Protein AF-A0A532VEN7-F1 (afdb_monomer_lite)

pLDDT: mean 78.82, std 14.56, range [39.09, 95.0]

Foldseek 3Di:
DDDDPPPPDDPCVVPDDDDDDPDPPDDADPVRLVVVLVPDDPVCNVVSVCCVQFVDDPVQSVPFDPVQADPVQQKGWGDDPDDPDPDDIDITHDD

Structure (mmCIF, N/CA/C/O backbone):
data_AF-A0A532VEN7-F1
#
_entry.id   AF-A0A532VEN7-F1
#
loop_
_atom_site.group_PDB
_atom_site.id
_atom_site.type_symbol
_atom_site.label_atom_id
_atom_site.label_alt_id
_atom_site.label_comp_id
_atom_site.label_asym_id
_atom_site.label_entity_id
_atom_site.label_seq_id
_atom_site.pdbx_PDB_ins_code
_atom_site.Cartn_x
_atom_site.Cartn_y
_atom_site.Cartn_z
_atom_site.occupancy
_atom_site.B_iso_or_equiv
_atom_site.auth_seq_id
_atom_site.auth_comp_id
_atom_site.auth_asym_id
_atom_site.auth_atom_id
_atom_site.pdbx_PDB_model_num
ATOM 1 N N . MET A 1 1 ? 28.369 -47.444 -23.689 1.00 39.09 1 MET A N 1
ATOM 2 C CA . MET A 1 1 ? 27.126 -46.652 -23.559 1.00 39.09 1 MET A CA 1
ATOM 3 C C . MET A 1 1 ? 27.532 -45.251 -23.153 1.00 39.09 1 MET A C 1
ATOM 5 O O . MET A 1 1 ? 27.948 -45.047 -22.021 1.00 39.09 1 MET A O 1
ATOM 9 N N . LEU A 1 2 ? 27.615 -44.368 -24.147 1.00 40.44 2 LEU A N 1
ATOM 10 C CA . LEU A 1 2 ? 28.320 -43.093 -24.079 1.00 40.44 2 LEU A CA 1
ATOM 11 C C . LEU A 1 2 ? 27.631 -42.094 -23.147 1.00 40.44 2 LEU A C 1
ATOM 13 O O . LEU A 1 2 ? 26.424 -41.879 -23.205 1.00 40.44 2 LEU A O 1
ATOM 17 N N . LEU A 1 3 ? 28.486 -41.512 -22.313 1.00 44.62 3 LEU A N 1
ATOM 18 C CA . LEU A 1 3 ? 28.302 -40.373 -21.434 1.00 44.62 3 LEU A CA 1
ATOM 19 C C . LEU A 1 3 ? 27.455 -39.245 -22.034 1.00 44.62 3 LEU A C 1
ATOM 21 O O . LEU A 1 3 ? 27.641 -38.835 -23.177 1.00 44.62 3 LEU A O 1
ATOM 25 N N . ALA A 1 4 ? 26.589 -38.725 -21.165 1.00 53.66 4 ALA A N 1
ATOM 26 C CA . ALA A 1 4 ? 25.993 -37.398 -21.163 1.00 53.66 4 ALA A CA 1
ATOM 27 C C . ALA A 1 4 ? 26.680 -36.389 -22.100 1.00 53.66 4 ALA A C 1
ATOM 29 O O . ALA A 1 4 ? 27.796 -35.932 -21.848 1.00 53.66 4 ALA A O 1
ATOM 30 N N . LEU A 1 5 ? 25.957 -35.985 -23.146 1.00 55.12 5 LEU A N 1
ATOM 31 C CA . LEU A 1 5 ? 26.285 -34.830 -23.972 1.00 55.12 5 LEU A CA 1
ATOM 32 C C . LEU A 1 5 ? 26.046 -33.556 -23.141 1.00 55.12 5 LEU A C 1
ATOM 34 O O . LEU A 1 5 ? 25.040 -32.863 -23.284 1.00 55.12 5 LEU A O 1
ATOM 38 N N . CYS A 1 6 ? 26.944 -33.282 -22.195 1.00 49.41 6 CYS A N 1
ATOM 39 C CA . CYS A 1 6 ? 26.961 -32.035 -21.447 1.00 49.41 6 CYS A CA 1
ATOM 40 C C . CYS A 1 6 ? 27.154 -30.885 -22.441 1.00 49.41 6 CYS A C 1
ATOM 42 O O . CYS A 1 6 ? 28.222 -30.745 -23.040 1.00 49.41 6 CYS A O 1
ATOM 44 N N . LEU A 1 7 ? 26.114 -30.065 -22.611 1.00 61.38 7 LEU A N 1
ATOM 45 C CA . LEU A 1 7 ? 26.152 -28.787 -23.320 1.00 61.38 7 LEU A CA 1
ATOM 46 C C . LEU A 1 7 ? 27.273 -27.920 -22.725 1.00 61.38 7 LEU A C 1
ATOM 48 O O . LEU A 1 7 ? 27.090 -27.209 -21.742 1.00 61.38 7 LEU A O 1
ATOM 52 N N . THR A 1 8 ? 28.463 -27.999 -23.315 1.00 67.50 8 THR A N 1
ATOM 53 C CA . THR A 1 8 ? 29.694 -27.359 -22.819 1.00 67.50 8 THR A CA 1
ATOM 54 C C . THR A 1 8 ? 29.680 -25.844 -23.026 1.00 67.50 8 THR A C 1
ATOM 56 O O . THR A 1 8 ? 30.515 -25.127 -22.477 1.00 67.50 8 THR A O 1
ATOM 59 N N . LYS A 1 9 ? 28.728 -25.331 -23.811 1.00 72.94 9 LYS A N 1
ATOM 60 C CA . LYS A 1 9 ? 28.542 -23.904 -24.076 1.00 72.94 9 LYS A CA 1
ATOM 61 C C . LYS A 1 9 ? 27.064 -23.548 -23.996 1.00 72.94 9 LYS A C 1
ATOM 63 O O . LYS A 1 9 ? 26.232 -24.198 -24.617 1.00 72.94 9 LYS A O 1
ATOM 68 N N . ASN A 1 10 ? 26.760 -22.486 -23.249 1.00 80.12 10 ASN A N 1
ATOM 69 C CA . ASN A 1 10 ? 25.422 -21.908 -23.191 1.00 80.12 10 ASN A CA 1
ATOM 70 C C . ASN A 1 10 ? 25.098 -21.237 -24.547 1.00 80.12 10 ASN A C 1
ATOM 72 O O . ASN A 1 10 ? 25.730 -20.223 -24.863 1.00 80.12 10 ASN A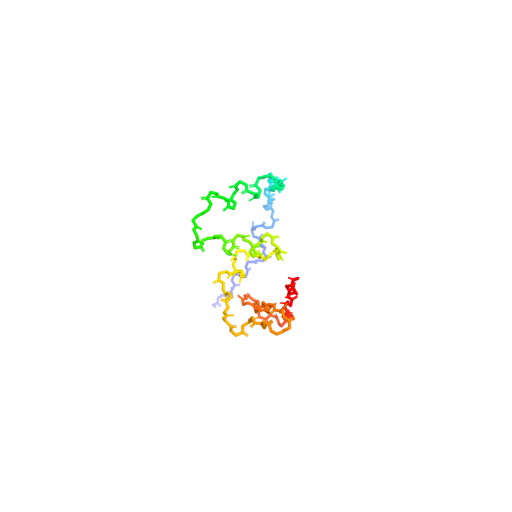 O 1
ATOM 76 N N . PRO A 1 11 ? 24.130 -21.750 -25.331 1.00 80.62 11 PRO A N 1
ATOM 77 C CA . PRO A 1 11 ? 23.781 -21.214 -26.650 1.00 80.62 11 PRO A CA 1
ATOM 78 C C . PRO A 1 11 ? 23.168 -19.806 -26.592 1.00 80.62 11 PRO A C 1
ATOM 80 O O . PRO A 1 11 ? 23.144 -19.116 -27.605 1.00 80.62 11 PRO A O 1
ATOM 83 N N . MET A 1 12 ? 22.733 -19.348 -25.412 1.00 78.00 12 MET A N 1
ATOM 84 C CA . MET A 1 12 ? 22.236 -17.986 -25.173 1.00 78.00 12 MET A CA 1
ATOM 85 C C . MET A 1 12 ? 23.338 -16.982 -24.804 1.00 78.00 12 MET A C 1
ATOM 87 O O . MET A 1 12 ? 23.080 -15.785 -24.769 1.00 78.00 12 MET A O 1
ATOM 91 N N . LYS A 1 13 ? 24.582 -17.421 -24.558 1.00 78.19 13 LYS A N 1
ATOM 92 C CA . LYS A 1 13 ? 25.696 -16.521 -24.203 1.00 78.19 13 LYS A CA 1
ATOM 93 C C . LYS A 1 13 ? 26.007 -15.427 -25.248 1.00 78.19 13 LYS A C 1
ATOM 95 O O . LYS A 1 13 ? 26.370 -14.334 -24.819 1.00 78.19 13 LYS A O 1
ATOM 100 N N . PRO A 1 14 ? 25.903 -15.663 -26.574 1.00 81.50 14 PRO A N 1
ATOM 101 C CA . PRO A 1 14 ? 26.141 -14.619 -27.572 1.00 81.50 14 PRO A CA 1
ATOM 102 C C . PRO A 1 14 ? 24.901 -13.757 -27.866 1.00 81.50 14 PRO A C 1
ATOM 104 O O . PRO A 1 14 ? 25.012 -12.773 -28.595 1.00 81.50 14 PRO A O 1
ATOM 107 N N . VAL A 1 15 ? 23.725 -14.103 -27.331 1.00 85.88 15 VAL A N 1
ATOM 108 C CA . VAL A 1 15 ? 22.488 -13.359 -27.588 1.00 85.88 15 VAL A CA 1
ATOM 109 C C . VAL A 1 15 ? 22.479 -12.108 -26.717 1.00 85.88 15 VAL A C 1
ATOM 111 O O . VAL A 1 15 ? 22.383 -12.172 -25.492 1.00 85.88 15 VAL A O 1
ATOM 114 N N . LYS A 1 16 ? 22.606 -10.945 -27.354 1.00 78.19 16 LYS A N 1
ATOM 115 C CA . LYS A 1 16 ? 22.540 -9.652 -26.674 1.00 78.19 16 LYS A CA 1
ATOM 116 C C . LYS A 1 16 ? 21.081 -9.358 -26.334 1.00 78.19 16 LYS A C 1
ATOM 118 O O . LYS A 1 16 ? 20.244 -9.303 -27.231 1.00 78.19 16 LYS A O 1
ATOM 123 N N . PHE A 1 17 ? 20.777 -9.176 -25.052 1.00 81.06 17 PHE A N 1
ATOM 124 C CA . PHE A 1 17 ? 19.442 -8.759 -24.636 1.00 81.06 17 PHE A CA 1
ATOM 125 C C . PHE A 1 17 ? 19.112 -7.395 -25.243 1.00 81.06 17 PHE A C 1
ATOM 127 O O . PHE A 1 17 ? 19.958 -6.49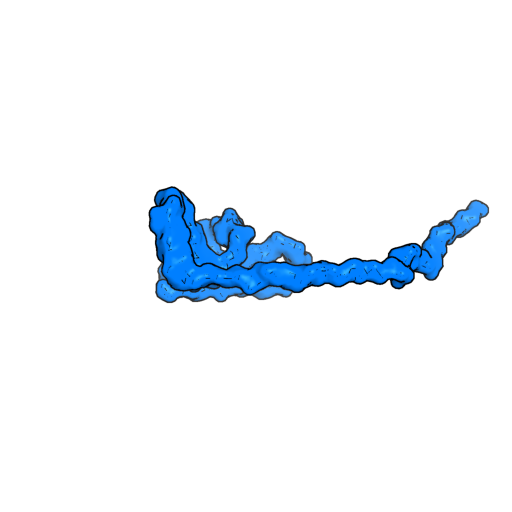3 -25.270 1.00 81.06 17 PHE A O 1
ATOM 134 N N . PHE A 1 18 ? 17.884 -7.258 -25.735 1.00 82.31 18 PHE A N 1
ATOM 135 C CA . PHE A 1 18 ? 17.361 -5.960 -26.127 1.00 82.31 18 PHE A CA 1
ATOM 136 C C . PHE A 1 18 ? 17.349 -5.041 -24.905 1.00 82.31 18 PHE A C 1
ATOM 138 O O . PHE A 1 18 ? 17.073 -5.481 -23.787 1.00 82.31 18 PHE A O 1
ATOM 145 N N . ARG A 1 19 ? 17.685 -3.767 -25.115 1.00 76.75 19 ARG A N 1
ATOM 146 C CA . ARG A 1 19 ? 17.450 -2.752 -24.091 1.00 76.75 19 ARG A CA 1
ATOM 147 C C . ARG A 1 19 ? 15.947 -2.546 -24.026 1.00 76.75 19 ARG A C 1
ATOM 149 O O . ARG A 1 19 ? 15.345 -2.178 -25.029 1.00 76.75 19 ARG A O 1
ATOM 156 N N . GLU A 1 20 ? 15.361 -2.840 -22.876 1.00 80.31 20 GLU A N 1
ATOM 157 C CA . GLU A 1 20 ? 14.008 -2.387 -22.585 1.00 80.31 20 GLU A CA 1
ATOM 158 C C . GLU A 1 20 ? 14.045 -0.858 -22.551 1.00 80.31 20 GLU A C 1
ATOM 160 O O . GLU A 1 20 ? 14.937 -0.274 -21.928 1.00 80.31 20 GLU A O 1
ATOM 165 N N . ASP A 1 21 ? 13.122 -0.212 -23.265 1.00 78.00 21 ASP A N 1
ATOM 166 C CA . ASP A 1 21 ? 12.923 1.226 -23.120 1.00 78.00 21 ASP A CA 1
ATOM 167 C C . ASP A 1 21 ? 12.680 1.535 -21.640 1.00 78.00 21 ASP A C 1
ATOM 169 O O . ASP A 1 21 ? 11.961 0.800 -20.962 1.00 78.00 21 ASP A O 1
ATOM 173 N N . GLU A 1 22 ? 13.238 2.639 -21.137 1.00 70.88 22 GLU A N 1
ATOM 174 C CA . GLU A 1 22 ? 13.198 3.007 -19.708 1.00 70.88 22 GLU A CA 1
ATOM 175 C C . GLU A 1 22 ? 11.774 3.222 -19.152 1.00 70.88 22 GLU A C 1
ATOM 177 O O . GLU A 1 22 ? 11.586 3.465 -17.960 1.00 70.88 22 GLU A O 1
ATOM 182 N N . GLY A 1 23 ? 10.750 3.068 -19.995 1.00 72.25 23 GLY A N 1
ATOM 183 C CA . GLY A 1 23 ? 9.355 3.242 -19.647 1.00 72.25 23 GLY A CA 1
ATOM 184 C C . GLY A 1 23 ? 9.044 4.701 -19.330 1.00 72.25 23 GLY A C 1
ATOM 185 O O . GLY A 1 23 ? 9.898 5.518 -18.994 1.00 72.25 23 GLY A O 1
ATOM 186 N N . ARG A 1 24 ? 7.770 5.077 -19.431 1.00 73.50 24 ARG A N 1
ATOM 187 C CA . ARG A 1 24 ? 7.344 6.396 -18.955 1.00 73.50 24 ARG A CA 1
ATOM 188 C C . ARG A 1 24 ? 7.193 6.341 -17.438 1.00 73.50 24 ARG A C 1
ATOM 19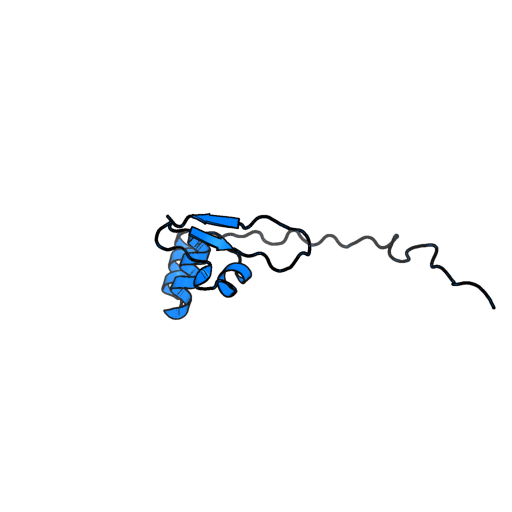0 O O . ARG A 1 24 ? 6.176 5.872 -16.934 1.00 73.50 24 ARG A O 1
ATOM 197 N N . LEU A 1 25 ? 8.192 6.839 -16.714 1.00 74.94 25 LEU A N 1
ATOM 198 C CA . LEU A 1 25 ? 8.088 7.116 -15.282 1.00 74.94 25 LEU A CA 1
ATOM 199 C C . LEU A 1 25 ? 7.256 8.388 -15.078 1.00 74.94 25 LEU A C 1
ATOM 201 O O . LEU A 1 25 ? 7.776 9.500 -15.103 1.00 74.94 25 LEU A O 1
ATOM 205 N N . ARG A 1 26 ? 5.942 8.221 -14.905 1.00 84.31 26 ARG A N 1
ATOM 206 C CA . ARG A 1 26 ? 5.023 9.298 -14.521 1.00 84.31 26 ARG A CA 1
ATOM 207 C C . ARG A 1 26 ? 4.389 8.983 -13.172 1.00 84.31 26 ARG A C 1
ATOM 209 O O . ARG A 1 26 ? 3.877 7.884 -12.968 1.00 84.31 26 ARG A O 1
ATOM 216 N N . PHE A 1 27 ? 4.366 9.979 -12.294 1.00 85.44 27 PHE A N 1
ATOM 217 C CA . PHE A 1 27 ? 3.666 9.929 -11.014 1.00 85.44 27 PHE A CA 1
ATOM 218 C C . PHE A 1 27 ? 2.395 10.785 -11.066 1.00 85.44 27 PHE A C 1
ATOM 220 O O . PHE A 1 27 ? 2.256 11.647 -11.934 1.00 85.44 27 PHE A O 1
ATOM 227 N N . LEU A 1 28 ? 1.448 10.493 -10.173 1.00 87.12 28 LEU A N 1
ATOM 228 C CA . LEU A 1 28 ? 0.211 11.260 -10.033 1.00 87.12 28 LEU A CA 1
ATOM 229 C C . LEU A 1 28 ? 0.478 12.522 -9.209 1.00 87.12 28 LEU A C 1
ATOM 231 O O . LEU A 1 28 ? 1.014 12.427 -8.104 1.00 87.12 28 LEU A O 1
ATOM 235 N N . GLU A 1 29 ? 0.042 13.673 -9.713 1.00 91.25 29 GLU A N 1
ATOM 236 C CA . GLU A 1 29 ? 0.035 14.919 -8.939 1.00 91.25 29 GLU A CA 1
ATOM 237 C C . GLU A 1 29 ? -1.065 14.909 -7.865 1.00 91.25 29 GLU A C 1
ATOM 239 O O . GLU A 1 29 ? -2.023 14.128 -7.921 1.00 91.25 29 GLU A O 1
ATOM 244 N N . LYS A 1 30 ? -0.973 15.807 -6.878 1.00 89.44 30 LYS A N 1
ATOM 245 C CA . LYS A 1 30 ? -1.928 15.871 -5.750 1.00 89.44 30 LYS A CA 1
ATOM 246 C C . LYS A 1 30 ? -3.376 16.051 -6.214 1.00 89.44 30 LYS A C 1
ATOM 248 O O . LYS A 1 30 ? -4.293 15.443 -5.660 1.00 89.44 30 LYS A O 1
ATOM 253 N N . GLU A 1 31 ? -3.591 16.862 -7.239 1.00 93.06 31 GLU A N 1
ATOM 254 C CA . GLU A 1 31 ? -4.897 17.123 -7.840 1.00 93.06 31 GLU A CA 1
ATOM 255 C C . GLU A 1 31 ? -5.426 15.880 -8.564 1.00 93.06 31 GLU A C 1
ATOM 257 O O . GLU A 1 31 ? -6.621 15.587 -8.522 1.00 93.06 31 GLU A O 1
ATOM 262 N N . GLU A 1 32 ? -4.538 15.106 -9.189 1.00 92.44 32 GLU A N 1
ATOM 263 C CA . GLU A 1 32 ? -4.886 13.857 -9.867 1.00 92.44 32 GLU A CA 1
ATOM 264 C C . GLU A 1 32 ? -5.281 12.769 -8.878 1.00 92.44 32 GLU A C 1
ATOM 266 O O . GLU A 1 32 ? -6.259 12.063 -9.113 1.00 92.44 32 GLU A O 1
ATOM 271 N N . ILE A 1 33 ? -4.589 12.688 -7.741 1.00 91.88 33 ILE A N 1
ATOM 272 C CA . ILE A 1 33 ? -4.942 11.787 -6.640 1.00 91.88 33 ILE A CA 1
ATOM 273 C C . ILE A 1 33 ? -6.337 12.117 -6.102 1.00 91.88 33 ILE A C 1
ATOM 275 O O . ILE A 1 33 ? -7.152 11.214 -5.919 1.00 91.88 33 ILE A O 1
ATOM 279 N N . LYS A 1 34 ? -6.643 13.404 -5.883 1.00 92.88 34 LYS A N 1
ATOM 280 C CA . LYS A 1 34 ? -7.979 13.834 -5.438 1.00 92.88 34 LYS A CA 1
ATOM 281 C C . LYS A 1 34 ? -9.058 13.467 -6.454 1.00 92.88 34 LYS A C 1
ATOM 283 O O . LYS A 1 34 ? -10.100 12.941 -6.069 1.00 92.88 34 LYS A O 1
ATOM 288 N N . ARG A 1 35 ? -8.805 13.710 -7.746 1.00 94.12 35 ARG A N 1
ATOM 289 C CA . ARG A 1 35 ? -9.728 13.318 -8.825 1.00 94.12 35 ARG A CA 1
ATOM 290 C C . ARG A 1 35 ? -9.958 11.809 -8.833 1.00 94.12 35 ARG A C 1
ATOM 292 O O . ARG A 1 35 ? -11.107 11.385 -8.818 1.00 94.12 35 ARG A O 1
ATOM 299 N N . LEU A 1 36 ? -8.887 11.020 -8.766 1.00 91.69 36 LEU A N 1
ATOM 300 C CA . LEU A 1 36 ? -8.962 9.563 -8.699 1.00 91.69 36 LEU A CA 1
ATOM 301 C C . LEU A 1 36 ? -9.815 9.102 -7.511 1.00 91.69 36 LEU A C 1
ATOM 303 O O . LEU A 1 36 ? -10.748 8.329 -7.693 1.00 91.69 36 LEU A O 1
ATOM 307 N N . TYR A 1 37 ? -9.534 9.617 -6.314 1.00 92.06 37 TYR A N 1
ATOM 308 C CA . TYR A 1 37 ? -10.246 9.244 -5.092 1.00 92.06 37 TYR A CA 1
ATOM 309 C C . TYR A 1 37 ? -11.746 9.568 -5.152 1.00 92.06 37 TYR A C 1
ATOM 311 O O . TYR A 1 37 ? -12.571 8.756 -4.736 1.00 92.06 37 TYR A O 1
ATOM 319 N N . ASN A 1 38 ? -12.108 10.728 -5.707 1.00 93.19 38 ASN A N 1
ATOM 320 C CA . ASN A 1 38 ? -13.502 11.159 -5.818 1.00 93.19 38 ASN A CA 1
ATOM 321 C C . ASN A 1 38 ? -14.293 10.365 -6.866 1.00 93.19 38 ASN A C 1
ATOM 323 O O . ASN A 1 38 ? -15.492 10.171 -6.697 1.00 93.19 38 ASN A O 1
ATOM 327 N N . THR A 1 39 ? -13.640 9.901 -7.934 1.00 95.00 39 THR A N 1
ATOM 328 C CA . THR A 1 39 ? -14.272 9.072 -8.974 1.00 95.00 39 THR A CA 1
ATOM 329 C C . THR A 1 39 ? -14.358 7.594 -8.575 1.00 95.00 39 THR A C 1
ATOM 331 O O . THR A 1 39 ? -15.135 6.840 -9.160 1.00 95.00 39 THR A O 1
ATOM 334 N N . CYS A 1 40 ? -13.579 7.147 -7.586 1.00 93.25 40 CYS A N 1
ATOM 335 C CA . CYS A 1 40 ? -13.594 5.755 -7.153 1.00 93.25 40 CYS A CA 1
ATOM 336 C C . CYS A 1 40 ? -14.915 5.359 -6.460 1.00 93.25 40 CYS A C 1
ATOM 338 O O . CYS A 1 40 ? -15.436 6.118 -5.639 1.00 93.25 40 CYS A O 1
ATOM 340 N N . PRO A 1 41 ? -15.409 4.128 -6.696 1.00 94.31 41 PRO A N 1
ATOM 341 C CA . PRO A 1 41 ? -16.492 3.541 -5.909 1.00 94.31 41 PRO A CA 1
ATOM 342 C C . PRO A 1 41 ? -16.148 3.463 -4.415 1.00 94.31 41 PRO A C 1
ATOM 344 O O . PRO A 1 41 ? -14.979 3.300 -4.058 1.00 94.31 41 PRO A O 1
ATOM 347 N N . GLU A 1 42 ? -17.163 3.482 -3.544 1.00 92.50 42 GLU A N 1
ATOM 348 C CA . GLU A 1 42 ? -16.987 3.478 -2.078 1.00 92.50 42 GLU A CA 1
ATOM 349 C C . GLU A 1 42 ? -16.087 2.345 -1.564 1.00 92.50 42 GLU A C 1
ATOM 351 O O . GLU A 1 42 ? -15.224 2.569 -0.720 1.00 92.50 42 GLU A O 1
ATOM 356 N N . TYR A 1 43 ? -16.209 1.139 -2.123 1.00 91.56 43 TYR A N 1
ATOM 357 C CA . TYR A 1 43 ? -15.387 -0.007 -1.713 1.00 91.56 43 TYR A CA 1
ATOM 358 C C . TYR A 1 43 ? -13.898 0.150 -2.068 1.00 91.56 43 TYR A C 1
ATOM 360 O O . TYR A 1 43 ? -13.042 -0.486 -1.455 1.00 91.56 43 TYR A O 1
ATOM 368 N N . LEU A 1 44 ? -13.572 0.974 -3.069 1.00 91.62 44 LEU A N 1
ATOM 369 C CA . LEU A 1 44 ? -12.211 1.143 -3.575 1.00 91.62 44 LEU A CA 1
ATOM 370 C C . LEU A 1 44 ? -11.489 2.319 -2.910 1.00 91.62 44 LEU A C 1
ATOM 372 O O . LEU A 1 44 ? -10.264 2.297 -2.789 1.00 91.62 44 LEU A O 1
ATOM 376 N N . LYS A 1 45 ? -12.237 3.311 -2.420 1.00 92.75 45 LYS A N 1
ATOM 377 C CA . LYS A 1 45 ? -11.706 4.456 -1.668 1.00 92.75 45 LYS A CA 1
ATOM 378 C C . LYS A 1 45 ? -10.729 4.065 -0.548 1.00 92.75 45 LYS A C 1
ATOM 380 O O . LYS A 1 45 ? -9.617 4.593 -0.567 1.00 92.75 45 LYS A O 1
ATOM 385 N N . PRO A 1 46 ? -11.032 3.129 0.377 1.00 90.00 46 PRO A N 1
ATOM 386 C CA . PRO A 1 46 ? -10.092 2.775 1.444 1.00 90.00 46 PRO A CA 1
ATOM 387 C C . PRO A 1 46 ? -8.798 2.143 0.913 1.00 90.00 46 PRO A C 1
ATOM 389 O O . PRO A 1 46 ? -7.723 2.405 1.446 1.00 90.00 46 PRO A O 1
ATOM 392 N N . ILE A 1 47 ? -8.873 1.366 -0.171 1.00 91.00 47 ILE A N 1
ATOM 393 C CA . ILE A 1 47 ? -7.704 0.748 -0.816 1.00 91.00 47 ILE A CA 1
ATOM 394 C C . ILE A 1 47 ? -6.813 1.825 -1.446 1.00 91.00 47 ILE A C 1
ATOM 396 O O . ILE A 1 47 ? -5.593 1.792 -1.283 1.00 91.00 47 ILE A O 1
ATOM 400 N N . VAL A 1 48 ? -7.414 2.791 -2.147 1.00 91.31 48 VAL A N 1
ATOM 401 C CA . VAL A 1 48 ? -6.693 3.905 -2.783 1.00 91.31 48 VAL A CA 1
ATOM 402 C C . VAL A 1 48 ? -6.078 4.823 -1.733 1.00 91.31 48 VAL A C 1
ATOM 404 O O . VAL A 1 48 ? -4.905 5.171 -1.851 1.00 91.31 48 VAL A O 1
ATOM 407 N N . ALA A 1 49 ? -6.820 5.157 -0.675 1.00 90.69 49 ALA A N 1
ATOM 408 C CA . ALA A 1 49 ? -6.299 5.939 0.443 1.00 90.69 49 ALA A CA 1
ATOM 409 C C . ALA A 1 49 ? -5.098 5.243 1.096 1.00 90.69 49 ALA A C 1
ATOM 411 O O . ALA A 1 49 ? -4.055 5.866 1.286 1.00 90.69 49 ALA A O 1
ATOM 412 N N . LEU A 1 50 ? -5.200 3.937 1.367 1.00 89.56 50 LEU A N 1
ATOM 413 C CA . LEU A 1 50 ? -4.094 3.165 1.927 1.00 89.56 50 LEU A CA 1
ATOM 414 C C . LEU A 1 50 ? -2.875 3.188 0.995 1.00 89.56 50 LEU A C 1
ATOM 416 O O . LEU A 1 50 ? -1.767 3.465 1.451 1.00 89.56 50 LEU A O 1
ATOM 420 N N . ALA A 1 51 ? -3.069 2.948 -0.304 1.00 89.88 51 ALA A N 1
ATOM 421 C CA . ALA A 1 51 ? -1.994 2.944 -1.295 1.00 89.88 51 ALA A CA 1
ATOM 422 C C . ALA A 1 51 ? -1.250 4.286 -1.360 1.00 89.88 51 ALA A C 1
ATOM 424 O O . ALA A 1 51 ? -0.020 4.304 -1.364 1.00 89.88 51 ALA A O 1
ATOM 425 N N . VAL A 1 52 ? -1.990 5.397 -1.371 1.00 89.69 52 VAL A N 1
ATOM 426 C CA . VAL A 1 52 ? -1.429 6.750 -1.456 1.00 89.69 52 VAL A CA 1
ATOM 427 C C . VAL A 1 52 ? -0.721 7.141 -0.158 1.00 89.69 52 VAL A C 1
ATOM 429 O O . VAL A 1 52 ? 0.385 7.671 -0.210 1.00 89.69 52 VAL A O 1
ATOM 432 N N . CYS A 1 53 ? -1.314 6.854 1.003 1.00 87.38 53 CYS A N 1
ATOM 433 C CA . CYS A 1 53 ? -0.753 7.261 2.293 1.00 87.38 53 CYS A CA 1
ATOM 434 C C . CYS A 1 53 ? 0.455 6.418 2.723 1.00 87.38 53 CYS A C 1
ATOM 436 O O . CYS A 1 53 ? 1.352 6.926 3.389 1.00 87.38 53 CYS A O 1
ATOM 438 N N . THR A 1 54 ? 0.484 5.128 2.372 1.00 84.62 54 THR A N 1
ATOM 439 C CA . THR A 1 54 ? 1.513 4.187 2.858 1.00 84.62 54 THR A CA 1
ATOM 440 C C . THR A 1 54 ? 2.528 3.765 1.793 1.00 84.62 54 THR A C 1
ATOM 442 O O . THR A 1 54 ? 3.566 3.190 2.128 1.00 84.62 54 THR A O 1
ATOM 445 N N . GLY A 1 55 ? 2.241 4.003 0.507 1.00 86.12 55 GLY A N 1
ATOM 446 C CA . GLY A 1 55 ? 3.087 3.556 -0.604 1.00 86.12 55 GLY A CA 1
ATOM 447 C C . GLY A 1 55 ? 3.190 2.030 -0.725 1.00 86.12 55 GLY A C 1
ATOM 448 O O . GLY A 1 55 ? 4.181 1.510 -1.248 1.00 86.12 55 GLY A O 1
ATOM 449 N N . MET A 1 56 ? 2.211 1.289 -0.196 1.00 84.69 56 MET A N 1
ATOM 450 C CA . MET A 1 56 ? 2.164 -0.170 -0.301 1.00 84.69 56 MET A CA 1
ATOM 451 C C . MET A 1 56 ? 1.974 -0.621 -1.751 1.00 84.69 56 MET A C 1
ATOM 453 O O . MET A 1 56 ? 1.262 0.004 -2.539 1.00 84.69 56 MET A O 1
ATOM 457 N N . ARG A 1 57 ? 2.573 -1.761 -2.116 1.00 85.69 57 ARG A N 1
ATOM 458 C CA . ARG A 1 57 ? 2.332 -2.352 -3.441 1.00 85.69 57 ARG A CA 1
ATOM 459 C C . ARG A 1 57 ? 0.925 -2.934 -3.502 1.00 85.69 57 ARG A C 1
ATOM 461 O O . ARG A 1 57 ? 0.470 -3.530 -2.532 1.00 85.69 57 ARG A O 1
ATOM 468 N N . ARG A 1 58 ? 0.289 -2.912 -4.680 1.00 86.31 58 ARG A N 1
ATOM 469 C CA . ARG A 1 58 ? -1.038 -3.526 -4.904 1.00 86.31 58 ARG A CA 1
ATOM 470 C C . ARG A 1 58 ? -1.144 -4.942 -4.323 1.00 86.31 58 ARG A C 1
ATOM 472 O O . ARG A 1 58 ? -2.109 -5.254 -3.643 1.00 86.31 58 ARG A O 1
ATOM 479 N N . GLY A 1 59 ? -0.140 -5.788 -4.560 1.00 85.06 59 GLY A N 1
ATOM 480 C CA . GLY A 1 59 ? -0.126 -7.155 -4.032 1.00 85.06 59 GLY A CA 1
ATOM 481 C C . GLY A 1 59 ? 0.006 -7.239 -2.508 1.00 85.06 59 GLY A C 1
ATOM 482 O O . GLY A 1 59 ? -0.480 -8.194 -1.925 1.00 85.06 59 GLY A O 1
ATOM 483 N N . GLU A 1 60 ? 0.632 -6.260 -1.856 1.00 85.19 60 GLU A N 1
ATOM 484 C CA . GLU A 1 60 ? 0.729 -6.202 -0.391 1.00 85.19 60 GLU A CA 1
ATOM 485 C C . GLU A 1 60 ? -0.615 -5.773 0.214 1.00 85.19 60 GLU A C 1
ATOM 487 O O . GLU A 1 60 ? -1.058 -6.366 1.189 1.00 85.19 60 GLU A O 1
ATOM 492 N N . ILE A 1 61 ? -1.297 -4.805 -0.409 1.00 88.25 61 ILE A N 1
ATOM 493 C CA . ILE A 1 61 ? -2.616 -4.324 0.029 1.00 88.25 61 ILE A CA 1
ATOM 494 C C . ILE A 1 61 ? -3.670 -5.426 -0.098 1.00 88.25 61 ILE A C 1
ATOM 496 O O . ILE A 1 61 ? -4.429 -5.668 0.832 1.00 88.25 61 ILE A O 1
ATOM 500 N N . LEU A 1 62 ? -3.699 -6.121 -1.238 1.00 86.94 62 LEU A N 1
ATOM 501 C CA . LEU A 1 62 ? -4.697 -7.162 -1.502 1.00 86.94 62 LEU A CA 1
ATOM 502 C C . LEU A 1 62 ? -4.488 -8.439 -0.672 1.00 86.94 62 LEU A C 1
ATOM 504 O O . LEU A 1 62 ? -5.435 -9.194 -0.490 1.00 86.94 62 LEU A O 1
ATOM 508 N N . ASN A 1 63 ? -3.269 -8.694 -0.185 1.00 87.44 63 ASN A N 1
ATOM 509 C CA . ASN A 1 63 ? -2.964 -9.854 0.662 1.00 87.44 63 ASN A CA 1
ATOM 510 C C . ASN A 1 63 ? -2.995 -9.537 2.165 1.00 87.44 63 ASN A C 1
ATOM 512 O O . ASN A 1 63 ? -2.668 -10.411 2.969 1.00 87.44 63 ASN A O 1
ATOM 516 N N . LEU A 1 64 ? -3.350 -8.308 2.548 1.00 87.31 64 LEU A N 1
ATOM 517 C CA . LEU A 1 64 ? -3.394 -7.889 3.943 1.00 87.31 64 LEU A CA 1
ATOM 518 C C . LEU A 1 64 ? -4.505 -8.633 4.694 1.00 87.31 64 LEU A C 1
ATOM 520 O O . LEU A 1 64 ? -5.647 -8.680 4.235 1.00 87.31 64 LEU A O 1
ATOM 524 N N . LYS A 1 65 ? -4.185 -9.190 5.865 1.00 87.81 65 LYS A N 1
ATOM 525 C CA . LYS A 1 65 ? -5.164 -9.848 6.738 1.00 87.81 65 LYS A CA 1
ATOM 526 C C . LYS A 1 65 ? -5.373 -9.038 8.012 1.00 87.81 65 LYS A C 1
ATOM 528 O O . LYS A 1 65 ? -4.483 -8.329 8.463 1.00 87.81 65 LYS A O 1
ATOM 533 N N . TRP A 1 66 ? -6.532 -9.194 8.649 1.00 88.69 66 TRP A N 1
ATOM 534 C CA . TRP A 1 66 ? -6.830 -8.526 9.924 1.00 88.69 66 TRP A CA 1
ATOM 535 C C . TRP A 1 66 ? -5.775 -8.733 11.029 1.00 88.69 66 TRP A C 1
ATOM 537 O O . TRP A 1 66 ? -5.461 -7.755 11.701 1.00 88.69 66 TRP A O 1
ATOM 547 N N . PRO A 1 67 ? -5.162 -9.925 11.204 1.00 87.56 67 PRO A N 1
ATOM 548 C CA . PRO A 1 67 ? -4.099 -10.125 12.196 1.00 87.56 67 PRO A CA 1
ATOM 549 C C . PRO A 1 67 ? -2.817 -9.321 11.933 1.00 87.56 67 PRO A C 1
ATOM 551 O O . PRO A 1 67 ? -2.001 -9.163 12.836 1.00 87.56 67 PRO A O 1
ATOM 554 N N . ASP A 1 68 ? -2.629 -8.821 10.711 1.00 86.31 68 ASP A N 1
ATOM 555 C CA . ASP A 1 68 ? -1.456 -8.038 10.327 1.00 86.31 68 ASP A CA 1
ATOM 556 C C . ASP A 1 68 ? -1.590 -6.553 10.711 1.00 86.31 68 ASP A C 1
ATOM 558 O O . ASP A 1 68 ? -0.617 -5.798 10.609 1.00 86.31 68 ASP A O 1
ATOM 562 N N . VAL A 1 69 ? -2.786 -6.125 11.136 1.00 88.25 69 VAL A N 1
ATOM 563 C CA . VAL A 1 69 ? -3.121 -4.735 11.458 1.00 88.25 69 VAL A CA 1
ATOM 564 C C . VAL A 1 69 ? -3.253 -4.567 12.967 1.00 88.25 69 VAL A C 1
ATOM 566 O O . VAL A 1 69 ? -4.200 -5.040 13.592 1.00 88.25 69 VAL A O 1
ATOM 569 N N . ASP A 1 70 ? -2.317 -3.833 13.560 1.00 89.44 70 ASP A N 1
ATOM 570 C CA . ASP A 1 70 ? -2.379 -3.428 14.959 1.00 89.44 70 ASP A CA 1
ATOM 571 C C . ASP A 1 70 ? -2.916 -1.996 15.054 1.00 89.44 70 ASP A C 1
ATOM 573 O O . ASP A 1 70 ? -2.186 -1.022 14.854 1.00 89.44 70 ASP A O 1
ATOM 577 N N . PHE A 1 71 ? -4.204 -1.862 15.376 1.00 85.81 71 PHE A N 1
ATOM 578 C CA . PHE A 1 71 ? -4.857 -0.561 15.550 1.00 85.81 71 PHE A CA 1
ATOM 579 C C . PHE A 1 71 ? -4.369 0.210 16.780 1.00 85.81 71 PHE A C 1
ATOM 581 O O . PHE A 1 71 ? -4.409 1.437 16.772 1.00 85.81 71 PHE A O 1
ATOM 588 N N . ARG A 1 72 ? -3.887 -0.475 17.829 1.00 88.06 72 ARG A N 1
ATOM 589 C CA . ARG A 1 72 ? -3.392 0.194 19.045 1.00 88.06 72 ARG A CA 1
ATOM 590 C C . ARG A 1 72 ? -2.059 0.866 18.782 1.00 88.06 72 ARG A C 1
ATOM 592 O O . ARG A 1 72 ? -1.826 1.986 19.221 1.00 88.06 72 ARG A O 1
ATOM 599 N N . ARG A 1 73 ? -1.181 0.166 18.066 1.00 85.56 73 ARG A N 1
ATOM 600 C CA . ARG A 1 73 ? 0.147 0.669 17.708 1.00 85.56 73 ARG A CA 1
ATOM 601 C C . ARG A 1 73 ? 0.148 1.431 16.392 1.00 85.56 73 ARG A C 1
ATOM 603 O O . ARG A 1 73 ? 1.184 1.994 16.056 1.00 85.56 73 ARG A O 1
ATOM 610 N N . LYS A 1 74 ? -0.980 1.443 15.671 1.00 86.62 74 LYS A N 1
ATOM 611 C CA . LYS A 1 74 ? -1.110 1.987 14.317 1.00 86.62 74 LYS A CA 1
ATOM 612 C C . LYS A 1 74 ? -0.052 1.392 13.378 1.00 86.62 74 LYS A C 1
ATOM 614 O O . LYS A 1 74 ? 0.661 2.114 12.696 1.00 86.62 74 LYS A O 1
ATOM 619 N N . ILE A 1 75 ? 0.111 0.069 13.371 1.00 86.69 75 ILE A N 1
ATOM 620 C CA . ILE A 1 75 ? 1.138 -0.608 12.560 1.00 86.69 75 ILE A CA 1
ATOM 621 C C . ILE A 1 75 ? 0.495 -1.641 11.643 1.00 86.69 75 ILE A C 1
ATOM 623 O O . ILE A 1 75 ? -0.289 -2.472 12.089 1.00 86.69 75 ILE A O 1
ATOM 627 N N . ILE A 1 76 ? 0.902 -1.630 10.374 1.00 87.25 76 ILE A N 1
ATOM 628 C CA . ILE A 1 76 ? 0.639 -2.706 9.418 1.00 87.25 76 ILE A CA 1
ATOM 629 C C . ILE A 1 76 ? 1.912 -3.533 9.247 1.00 87.25 76 ILE A C 1
ATOM 631 O O . ILE A 1 76 ? 2.977 -2.999 8.920 1.00 87.25 76 ILE A O 1
ATOM 635 N N . THR A 1 77 ? 1.808 -4.845 9.442 1.00 86.31 77 THR A N 1
ATOM 636 C CA . THR A 1 77 ? 2.917 -5.787 9.264 1.00 86.31 77 THR A CA 1
ATOM 637 C C . THR A 1 77 ? 2.770 -6.530 7.943 1.00 86.31 77 THR A C 1
ATOM 639 O O . THR A 1 77 ? 1.869 -7.335 7.768 1.00 86.31 77 THR A O 1
ATOM 642 N N . ILE A 1 78 ? 3.678 -6.302 6.995 1.00 79.56 78 ILE A N 1
ATOM 643 C CA . ILE A 1 78 ? 3.619 -6.970 5.690 1.00 79.56 78 ILE A CA 1
ATOM 644 C C . ILE A 1 78 ? 4.447 -8.252 5.732 1.00 79.56 78 ILE A C 1
ATOM 646 O O . ILE A 1 78 ? 5.682 -8.211 5.793 1.00 79.56 78 ILE A O 1
ATOM 650 N N . LEU A 1 79 ? 3.764 -9.392 5.633 1.00 70.25 79 LEU A N 1
ATOM 651 C CA . LEU A 1 79 ? 4.379 -10.706 5.470 1.00 70.25 79 LEU A CA 1
ATOM 652 C C . LEU A 1 79 ? 4.762 -10.912 3.995 1.00 70.25 79 LEU A C 1
ATOM 654 O O . LEU A 1 79 ? 3.908 -11.004 3.115 1.00 70.25 79 LEU A O 1
ATOM 658 N N . LYS A 1 80 ? 6.062 -10.976 3.686 1.00 67.44 80 LYS A N 1
ATOM 659 C CA . LYS A 1 80 ? 6.533 -11.256 2.319 1.00 67.44 80 LYS A CA 1
ATOM 660 C C . LYS A 1 80 ? 6.478 -12.757 2.025 1.00 67.44 80 LYS A C 1
ATOM 662 O O . LYS A 1 80 ? 7.347 -13.498 2.471 1.00 67.44 80 LYS A O 1
ATOM 667 N N . THR A 1 81 ? 5.555 -13.199 1.175 1.00 57.19 81 THR A N 1
ATOM 668 C CA . THR A 1 81 ? 5.520 -14.574 0.643 1.00 57.19 81 THR A CA 1
ATOM 669 C C . THR A 1 81 ? 5.904 -14.603 -0.837 1.00 57.19 81 THR A C 1
ATOM 671 O O . THR A 1 81 ? 5.056 -14.537 -1.720 1.00 57.19 81 THR A O 1
ATOM 674 N N . LYS A 1 82 ? 7.211 -14.706 -1.131 1.00 52.44 82 LYS A N 1
ATOM 675 C CA . LYS A 1 82 ? 7.676 -15.269 -2.422 1.00 52.44 82 LYS A CA 1
ATOM 676 C C . LYS A 1 82 ? 9.154 -15.663 -2.511 1.00 52.44 82 LYS A C 1
ATOM 678 O O . LYS A 1 82 ? 9.607 -16.043 -3.583 1.00 52.44 82 LYS A O 1
ATOM 683 N N . SER A 1 83 ? 9.941 -15.565 -1.440 1.00 48.47 83 SER A N 1
ATOM 684 C CA . SER A 1 83 ? 11.365 -15.907 -1.505 1.00 48.47 83 SER A CA 1
ATOM 685 C C . SER A 1 83 ? 11.751 -16.726 -0.281 1.00 48.47 83 SER A C 1
ATOM 687 O O . SER A 1 83 ? 11.510 -16.289 0.837 1.00 48.47 83 SER A O 1
ATOM 689 N N . GLN A 1 84 ? 12.356 -17.898 -0.492 1.00 48.19 84 GLN A N 1
ATOM 690 C CA . GLN A 1 84 ? 12.827 -18.827 0.551 1.00 48.19 84 GLN A CA 1
ATOM 691 C C . GLN A 1 84 ? 13.921 -18.243 1.473 1.00 48.19 84 GLN A C 1
ATOM 693 O O . GLN A 1 84 ? 14.444 -18.938 2.337 1.00 48.19 84 GLN A O 1
ATOM 698 N N . ARG A 1 85 ? 14.286 -16.965 1.320 1.00 48.47 85 ARG A N 1
ATOM 699 C CA . ARG A 1 85 ? 15.203 -16.271 2.227 1.00 48.47 85 ARG A CA 1
ATOM 700 C C . ARG A 1 85 ? 14.396 -15.464 3.236 1.00 48.47 85 ARG A C 1
ATOM 702 O O . ARG A 1 85 ? 13.650 -14.576 2.824 1.00 48.47 85 ARG A O 1
ATOM 709 N N . LYS A 1 86 ? 14.591 -15.751 4.533 1.00 44.28 86 LYS A N 1
ATOM 710 C CA . LYS A 1 86 ? 14.150 -14.926 5.675 1.00 44.28 86 LYS A CA 1
ATOM 711 C C . LYS A 1 86 ? 14.493 -13.461 5.380 1.00 44.28 86 LYS A C 1
ATOM 713 O O . LYS A 1 86 ? 15.635 -13.042 5.521 1.00 44.28 86 LYS A O 1
ATOM 718 N N . ARG A 1 87 ? 13.516 -12.698 4.901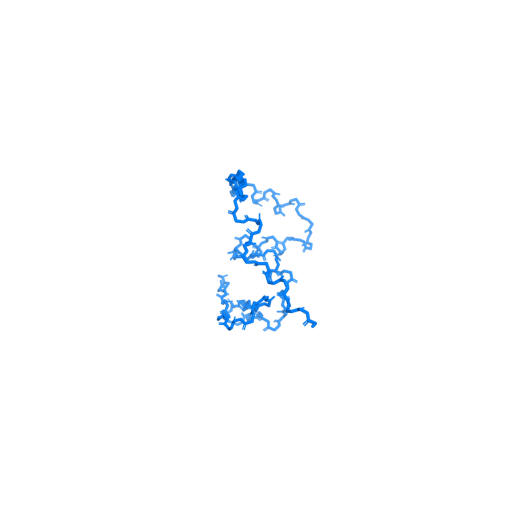 1.00 52.53 87 ARG A N 1
ATOM 719 C CA . ARG A 1 87 ? 13.586 -11.242 4.795 1.00 52.53 87 ARG A CA 1
ATOM 720 C C . ARG A 1 87 ? 12.688 -10.715 5.896 1.00 52.53 87 ARG A C 1
ATOM 722 O O . ARG A 1 87 ? 11.544 -11.146 5.996 1.00 52.53 87 ARG A O 1
ATOM 729 N N . GLU A 1 88 ? 13.243 -9.852 6.732 1.00 56.75 88 GLU A N 1
ATOM 730 C CA . GLU A 1 88 ? 12.567 -9.258 7.881 1.00 56.75 88 GLU A CA 1
ATOM 731 C C . GLU A 1 88 ? 11.207 -8.659 7.492 1.00 56.75 88 GLU A C 1
ATOM 733 O O . GLU A 1 88 ? 11.036 -8.104 6.398 1.00 56.75 88 GLU A O 1
ATOM 738 N N . ASN A 1 89 ? 10.230 -8.798 8.391 1.00 62.53 89 ASN A N 1
ATOM 739 C CA . ASN A 1 89 ? 8.889 -8.253 8.210 1.00 62.53 89 ASN A CA 1
ATOM 740 C C . ASN A 1 89 ? 8.972 -6.729 8.080 1.00 62.53 89 ASN A C 1
ATOM 742 O O . ASN A 1 89 ? 9.497 -6.051 8.966 1.00 62.53 89 ASN A O 1
ATOM 746 N N . ARG A 1 90 ? 8.421 -6.174 6.995 1.00 69.81 90 ARG A N 1
ATOM 747 C CA . ARG A 1 90 ? 8.329 -4.720 6.834 1.00 69.81 90 ARG A CA 1
ATOM 748 C C . ARG A 1 90 ? 7.154 -4.229 7.672 1.00 69.81 90 ARG A C 1
ATOM 750 O O . ARG A 1 90 ? 6.016 -4.607 7.406 1.00 69.81 90 ARG A O 1
ATOM 757 N N . LYS A 1 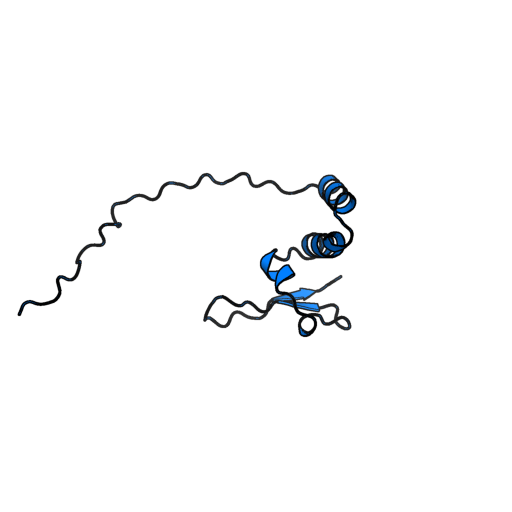91 ? 7.434 -3.391 8.667 1.00 74.12 91 LYS A N 1
ATOM 758 C CA . LYS A 1 91 ? 6.415 -2.681 9.446 1.00 74.12 91 LYS A CA 1
ATOM 759 C C . LYS A 1 91 ? 6.202 -1.307 8.830 1.00 74.12 91 LYS A C 1
ATOM 761 O O . LYS A 1 91 ? 7.173 -0.598 8.573 1.00 74.12 91 LYS A O 1
ATOM 766 N N . ILE A 1 92 ? 4.952 -0.952 8.578 1.00 78.69 92 ILE A N 1
ATOM 767 C CA . ILE A 1 92 ? 4.557 0.390 8.157 1.00 78.69 92 ILE A CA 1
A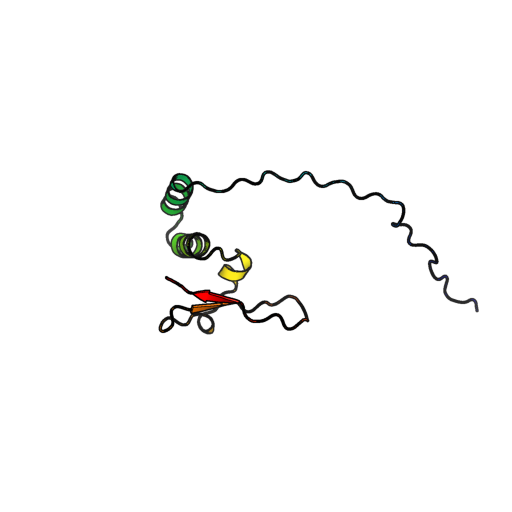TOM 768 C C . ILE A 1 92 ? 3.795 1.018 9.314 1.00 78.69 92 ILE A C 1
ATOM 770 O O . ILE A 1 92 ? 2.858 0.414 9.832 1.00 78.69 92 ILE A O 1
ATOM 774 N N . VAL A 1 93 ? 4.218 2.210 9.725 1.00 73.69 93 VAL A N 1
ATOM 775 C CA . VAL A 1 93 ? 3.510 3.005 10.728 1.00 73.69 93 VAL A CA 1
ATOM 776 C C . VAL A 1 93 ? 2.418 3.794 10.012 1.00 73.69 93 VAL A C 1
ATOM 778 O O . VAL A 1 93 ? 2.688 4.479 9.027 1.00 73.69 93 VAL A O 1
ATOM 781 N N . LEU A 1 94 ? 1.188 3.655 10.484 1.00 73.62 94 LEU A N 1
ATOM 782 C CA . LEU A 1 94 ? 0.056 4.486 10.110 1.00 73.62 94 LEU A CA 1
ATOM 783 C C . LEU A 1 94 ? 0.131 5.774 10.947 1.00 73.62 94 LEU A C 1
ATOM 785 O O . LEU A 1 94 ? 0.282 5.709 12.168 1.00 73.62 94 LEU A O 1
ATOM 789 N N . PHE A 1 95 ? 0.069 6.929 10.287 1.00 61.56 95 PHE A N 1
ATOM 790 C CA . PHE A 1 95 ? 0.063 8.249 10.928 1.00 61.56 95 PHE A CA 1
ATOM 791 C C . PHE A 1 95 ? -1.302 8.515 11.594 1.00 61.56 95 PHE A C 1
ATOM 793 O O . PHE A 1 95 ? -2.334 8.221 10.954 1.00 61.56 95 PHE A O 1
#

Sequence (95 aa):
MLLALCLTKNPMKPVKFFREDEGRLRFLEKEEIKRLYNTCPEYLKPIVALAVCTGMRRGEILNLKWPDVDFRRKIITILKTKSQRKRENRKIVLF

Secondary structure (DSSP, 8-state):
--------S-TTTT-PPPPPP--------HHHHHHHHHHS-TTTHHHHHHHHHH---HHHHHT--GGGEETTTTEEEE---S-SS--PPEEEE--

Radius of gyration: 22.32 Å; chains: 1; bounding box: 47×64×47 Å